Protein AF-A0A965VZL9-F1 (afdb_monomer)

Structure (mmCIF, N/CA/C/O backbone):
data_AF-A0A965VZL9-F1
#
_entry.id   AF-A0A965VZL9-F1
#
loop_
_atom_site.group_PDB
_atom_site.id
_atom_site.type_symbol
_atom_site.label_atom_id
_atom_site.label_alt_id
_atom_site.label_comp_id
_atom_site.label_asym_id
_atom_site.label_entity_id
_atom_site.label_seq_id
_atom_site.pdbx_PDB_ins_code
_atom_site.Cartn_x
_atom_site.Cartn_y
_atom_site.Cartn_z
_atom_site.occupancy
_atom_site.B_iso_or_equiv
_atom_site.auth_seq_id
_atom_site.auth_comp_id
_atom_site.auth_asym_id
_atom_site.auth_atom_id
_atom_site.pdbx_PDB_model_num
ATOM 1 N N . MET A 1 1 ? -8.114 -5.197 -6.182 1.00 86.19 1 MET A N 1
ATOM 2 C CA . MET A 1 1 ? -7.795 -3.864 -5.617 1.00 86.19 1 MET A CA 1
ATOM 3 C C . MET A 1 1 ? -7.114 -3.021 -6.684 1.00 86.19 1 MET A C 1
ATOM 5 O O . MET A 1 1 ? -6.440 -3.609 -7.516 1.00 86.19 1 MET A O 1
ATOM 9 N N . SER A 1 2 ? -7.255 -1.692 -6.689 1.00 88.75 2 SER A N 1
ATOM 10 C CA . SER A 1 2 ? -6.517 -0.832 -7.626 1.00 88.75 2 SER A CA 1
ATOM 11 C C . SER A 1 2 ? -5.958 0.426 -6.975 1.00 88.75 2 SER A C 1
ATOM 13 O O . SER A 1 2 ? -6.634 1.020 -6.141 1.00 88.75 2 SER A O 1
ATOM 15 N N . PHE A 1 3 ? -4.794 0.876 -7.441 1.00 89.44 3 PHE A N 1
ATOM 16 C CA . PHE A 1 3 ? -4.226 2.185 -7.114 1.00 89.44 3 PHE A CA 1
ATOM 17 C C . PHE A 1 3 ? -4.147 3.050 -8.370 1.00 89.44 3 PHE A C 1
ATOM 19 O O . PHE A 1 3 ? -3.638 2.604 -9.399 1.00 89.44 3 PHE A O 1
ATOM 26 N N . SER A 1 4 ? -4.615 4.293 -8.289 1.00 93.25 4 SER A N 1
ATOM 27 C CA . SER A 1 4 ? -4.476 5.262 -9.380 1.00 93.25 4 SER A CA 1
ATOM 28 C C . SER A 1 4 ? -3.263 6.152 -9.129 1.00 93.25 4 SER A C 1
ATOM 30 O O . SER A 1 4 ? -3.210 6.864 -8.128 1.00 93.25 4 SER A O 1
ATOM 32 N N . LEU A 1 5 ? -2.278 6.099 -10.027 1.00 93.62 5 LEU A N 1
ATOM 33 C CA . LEU A 1 5 ? -1.038 6.872 -9.927 1.00 93.62 5 LEU A CA 1
ATOM 34 C C . LEU A 1 5 ? -1.086 8.109 -10.827 1.00 93.62 5 LEU A C 1
ATOM 36 O O . LEU A 1 5 ? -1.478 8.009 -11.989 1.00 93.62 5 LEU A O 1
ATOM 40 N N . THR A 1 6 ? -0.646 9.258 -10.312 1.00 94.25 6 THR A N 1
ATOM 41 C CA . THR A 1 6 ? -0.500 10.516 -11.071 1.00 94.25 6 THR A CA 1
ATOM 42 C C . THR A 1 6 ? 0.935 10.763 -11.534 1.00 94.25 6 THR A C 1
ATOM 44 O O . THR A 1 6 ? 1.153 11.470 -12.512 1.00 94.25 6 THR A O 1
ATOM 47 N N . SER A 1 7 ? 1.912 10.158 -10.857 1.00 91.25 7 SER A N 1
ATOM 48 C CA . SER A 1 7 ? 3.330 10.174 -11.220 1.00 91.25 7 SER A CA 1
ATOM 49 C C . SER A 1 7 ? 3.989 8.887 -10.739 1.00 91.25 7 SER A C 1
ATOM 51 O O . SER A 1 7 ? 3.617 8.355 -9.691 1.00 91.25 7 SER A O 1
ATOM 53 N N . THR A 1 8 ? 4.955 8.367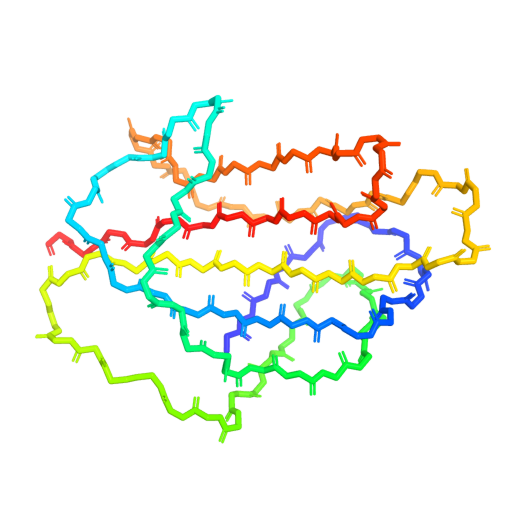 -11.492 1.00 87.81 8 THR A N 1
ATOM 54 C CA . THR A 1 8 ? 5.739 7.206 -11.075 1.00 87.81 8 THR A CA 1
ATOM 55 C C . THR A 1 8 ? 7.051 7.101 -11.837 1.00 87.81 8 THR A C 1
ATOM 57 O O . THR A 1 8 ? 7.123 7.442 -13.017 1.00 87.81 8 THR A O 1
ATOM 60 N N . SER A 1 9 ? 8.067 6.550 -11.178 1.00 83.25 9 SER A N 1
ATOM 61 C CA . SER A 1 9 ? 9.172 5.890 -11.872 1.00 83.25 9 SER A CA 1
ATOM 62 C C . SER A 1 9 ? 8.683 4.704 -12.711 1.00 83.25 9 SER A C 1
ATOM 64 O O . SER A 1 9 ? 7.624 4.144 -12.435 1.00 83.25 9 SER A O 1
ATOM 66 N N . THR A 1 10 ? 9.462 4.313 -13.719 1.00 82.25 10 THR A N 1
ATOM 67 C CA . THR A 1 10 ? 9.209 3.137 -14.572 1.00 82.25 10 THR A CA 1
ATOM 68 C C . THR A 1 10 ? 10.026 1.911 -14.151 1.00 82.25 10 THR A C 1
ATOM 70 O O . THR A 1 10 ? 9.965 0.874 -14.809 1.00 82.25 10 THR A O 1
ATOM 73 N N . THR A 1 11 ? 10.769 2.000 -13.044 1.00 84.75 11 THR A N 1
ATOM 74 C CA . THR A 1 11 ? 11.553 0.889 -12.499 1.00 84.75 11 THR A CA 1
ATOM 75 C C . THR A 1 11 ? 10.636 -0.223 -11.976 1.00 84.75 11 THR A C 1
ATOM 77 O O . THR A 1 11 ? 9.71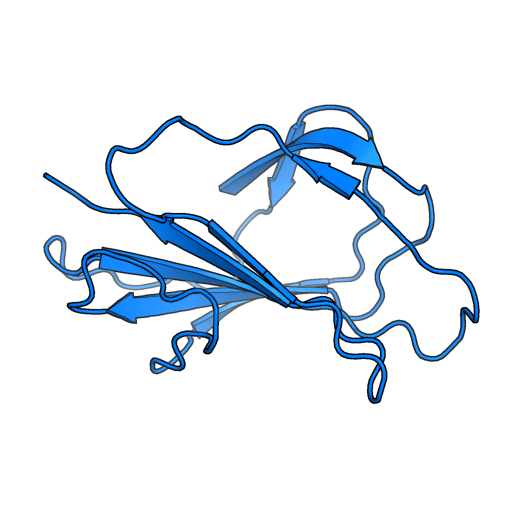2 0.020 -11.193 1.00 84.75 11 THR A O 1
ATOM 80 N N . THR A 1 12 ? 10.901 -1.466 -12.384 1.00 87.19 12 THR A N 1
ATOM 81 C CA . THR A 1 12 ? 10.209 -2.648 -11.856 1.00 87.19 12 THR A CA 1
ATOM 82 C C . THR A 1 12 ? 10.484 -2.809 -10.362 1.00 87.19 12 THR A C 1
ATOM 84 O O . THR A 1 12 ? 11.624 -2.744 -9.911 1.00 87.19 12 THR A O 1
ATOM 87 N N . ARG A 1 13 ? 9.428 -3.050 -9.590 1.00 86.38 13 ARG A N 1
ATOM 88 C CA . ARG A 1 13 ? 9.463 -3.389 -8.167 1.00 86.38 13 ARG A CA 1
ATOM 89 C C . ARG A 1 13 ? 9.518 -4.905 -8.038 1.00 86.38 13 ARG A C 1
ATOM 91 O O . ARG A 1 13 ? 8.521 -5.588 -8.297 1.00 86.38 13 ARG A O 1
ATOM 98 N N . THR A 1 14 ? 10.695 -5.429 -7.713 1.00 87.06 14 THR A N 1
ATOM 99 C CA . THR A 1 14 ? 10.905 -6.874 -7.570 1.00 87.06 14 THR A CA 1
ATOM 100 C C . THR A 1 14 ? 10.336 -7.354 -6.238 1.00 87.06 14 THR A C 1
ATOM 102 O O . THR A 1 14 ? 10.399 -6.650 -5.233 1.00 87.06 14 THR A O 1
ATOM 105 N N . GLY A 1 15 ? 9.707 -8.532 -6.235 1.00 88.25 15 GLY A N 1
ATOM 106 C CA . GLY A 1 15 ? 9.118 -9.087 -5.014 1.00 88.25 15 GLY A CA 1
ATOM 107 C C . GLY A 1 15 ? 7.991 -8.229 -4.430 1.00 88.25 15 GLY A C 1
ATOM 108 O O . GLY A 1 15 ? 7.786 -8.246 -3.220 1.00 88.25 15 GLY A O 1
ATOM 109 N N . TYR A 1 16 ? 7.269 -7.471 -5.265 1.00 90.19 16 TYR A N 1
ATOM 110 C CA . TYR A 1 16 ? 6.177 -6.626 -4.791 1.00 90.19 16 TYR A CA 1
ATOM 111 C C . TYR A 1 16 ? 5.063 -7.479 -4.168 1.00 90.19 16 TYR A C 1
ATOM 113 O O . TYR A 1 16 ? 4.568 -8.444 -4.760 1.00 90.19 16 TYR A O 1
ATOM 121 N N . THR A 1 17 ? 4.660 -7.118 -2.955 1.00 93.56 17 THR A N 1
ATOM 122 C CA . THR A 1 17 ? 3.606 -7.785 -2.197 1.00 93.56 17 THR A CA 1
ATOM 123 C C . THR A 1 17 ? 2.528 -6.797 -1.784 1.00 93.56 17 THR A C 1
ATOM 125 O O . THR A 1 17 ? 2.798 -5.622 -1.541 1.00 93.56 17 THR A O 1
ATOM 128 N N . ILE A 1 18 ? 1.293 -7.295 -1.703 1.00 94.44 18 ILE A N 1
ATOM 129 C CA . ILE A 1 18 ? 0.189 -6.615 -1.022 1.00 94.44 18 ILE A CA 1
ATOM 130 C C . ILE A 1 18 ? -0.280 -7.535 0.093 1.00 94.44 18 ILE A C 1
ATOM 132 O O . ILE A 1 18 ? -0.533 -8.726 -0.138 1.00 94.44 18 ILE A O 1
ATOM 136 N N . ARG A 1 19 ? -0.392 -6.988 1.299 1.00 94.62 19 ARG A N 1
ATOM 137 C CA . ARG A 1 19 ? -0.774 -7.724 2.499 1.00 94.62 19 ARG A CA 1
ATOM 138 C C . ARG A 1 19 ? -1.884 -6.988 3.231 1.00 94.62 19 ARG A C 1
ATOM 140 O O . ARG A 1 19 ? -1.864 -5.767 3.321 1.00 94.62 19 ARG A O 1
ATOM 147 N N . LEU A 1 20 ? -2.866 -7.736 3.723 1.00 95.25 20 LEU A N 1
ATOM 148 C CA . LEU A 1 20 ? -4.030 -7.198 4.428 1.00 95.25 20 LEU A CA 1
ATOM 149 C C . LEU A 1 20 ? -4.043 -7.706 5.865 1.00 95.25 20 LEU A C 1
ATOM 151 O O . LEU A 1 20 ? -3.761 -8.879 6.110 1.00 95.25 20 LEU A O 1
ATOM 155 N N . GLY A 1 21 ? -4.390 -6.835 6.805 1.00 94.81 21 GLY A N 1
ATOM 156 C CA . GLY A 1 21 ? -4.574 -7.177 8.212 1.00 94.81 21 GLY A CA 1
ATOM 157 C C . GLY A 1 21 ? -5.790 -6.472 8.798 1.00 94.81 21 GLY A C 1
ATOM 158 O O . GLY A 1 21 ? -6.134 -5.368 8.383 1.00 94.81 21 GLY A O 1
ATOM 159 N N . ALA A 1 22 ? -6.446 -7.107 9.765 1.00 94.50 22 ALA A N 1
ATOM 160 C CA . ALA A 1 22 ? -7.525 -6.485 10.527 1.00 94.50 22 ALA A CA 1
ATOM 161 C C . ALA A 1 22 ? -6.950 -5.662 11.691 1.00 94.50 22 ALA A C 1
ATOM 163 O O . ALA A 1 22 ? -5.963 -6.059 12.314 1.00 94.50 22 ALA A O 1
ATOM 164 N N . THR A 1 23 ? -7.564 -4.521 12.000 1.00 93.19 23 THR A N 1
ATOM 165 C CA . THR A 1 23 ? -7.187 -3.675 13.137 1.00 93.19 23 THR A CA 1
ATOM 166 C C . THR A 1 23 ? -8.403 -3.011 13.773 1.00 93.19 23 THR A C 1
ATOM 168 O O . THR A 1 23 ? -9.388 -2.709 13.102 1.00 93.19 23 THR A O 1
ATOM 171 N N . SER A 1 24 ? -8.309 -2.722 15.071 1.00 92.38 24 SER A N 1
ATOM 172 C CA . SER A 1 24 ? -9.248 -1.841 15.772 1.00 92.38 24 SER A CA 1
ATOM 173 C C . SER A 1 24 ? -8.837 -0.366 15.705 1.00 92.38 24 SER A C 1
ATOM 175 O O . SER A 1 24 ? -9.567 0.492 16.195 1.00 92.38 24 SER A O 1
ATOM 177 N N . SER A 1 25 ? -7.659 -0.049 15.150 1.00 91.25 25 SER A N 1
ATOM 178 C CA . SER A 1 25 ? -7.198 1.338 15.046 1.00 91.25 25 SER A CA 1
ATOM 179 C C . SER A 1 25 ? -8.060 2.128 14.070 1.00 91.25 25 SER A C 1
ATOM 181 O O . SER A 1 25 ? -8.360 1.648 12.980 1.00 91.25 25 SER A O 1
ATOM 183 N N . THR A 1 26 ? -8.415 3.355 14.441 1.00 90.06 26 THR A N 1
ATOM 184 C CA . THR A 1 26 ? -9.212 4.287 13.625 1.00 90.06 26 THR A CA 1
ATOM 185 C C . THR A 1 26 ? -8.366 5.401 13.002 1.00 90.06 26 THR A C 1
ATOM 187 O O . THR A 1 26 ? -8.901 6.335 12.416 1.00 90.06 26 THR A O 1
ATOM 190 N N . ALA A 1 27 ? -7.046 5.358 13.177 1.00 88.56 27 ALA A N 1
ATOM 191 C CA . ALA A 1 27 ? -6.102 6.253 12.522 1.00 88.56 27 ALA A CA 1
ATOM 192 C C . ALA A 1 27 ? -4.709 5.616 12.489 1.00 88.56 27 ALA A C 1
ATOM 194 O O . ALA A 1 27 ? -4.344 4.832 13.369 1.00 88.56 27 ALA A O 1
ATOM 195 N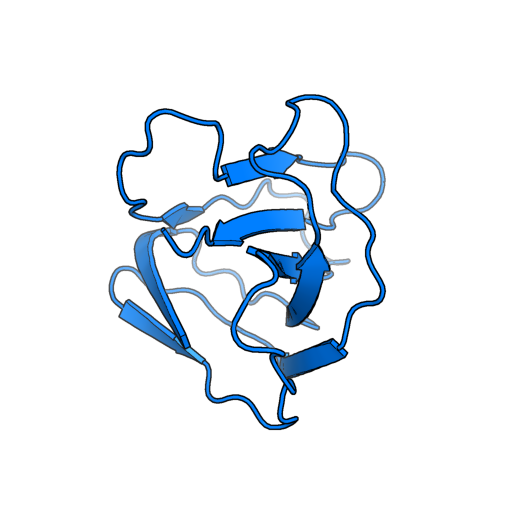 N . LEU A 1 28 ? -3.912 5.981 11.491 1.00 87.25 28 LEU A N 1
ATOM 196 C CA . LEU A 1 28 ? -2.477 5.727 11.484 1.00 87.25 28 LEU A CA 1
ATOM 197 C C . LEU A 1 28 ? -1.754 6.815 12.286 1.00 87.25 28 LEU A C 1
ATOM 199 O O . LEU A 1 28 ? -2.164 7.977 12.308 1.00 87.25 28 LEU A O 1
ATOM 203 N N . THR A 1 29 ? -0.663 6.447 12.951 1.00 85.31 29 THR A N 1
ATOM 204 C CA . THR A 1 29 ? 0.259 7.419 13.551 1.00 85.31 29 THR A CA 1
ATOM 205 C C . THR A 1 29 ? 1.330 7.791 12.530 1.00 85.31 29 THR A C 1
ATOM 207 O O . THR A 1 29 ? 1.523 7.091 11.545 1.00 85.31 29 THR A O 1
ATOM 210 N N . THR A 1 30 ? 2.043 8.899 12.729 1.00 74.12 30 THR A N 1
ATOM 211 C CA . THR A 1 30 ? 3.101 9.335 11.796 1.00 74.12 30 THR A CA 1
ATOM 212 C C . THR A 1 30 ? 4.461 8.689 12.067 1.00 74.12 30 THR A C 1
ATOM 214 O O . THR A 1 30 ? 5.407 8.944 11.329 1.00 74.12 30 THR A O 1
ATOM 217 N N . SER A 1 31 ? 4.592 7.903 13.139 1.00 72.81 31 SER A N 1
ATOM 218 C CA . SER A 1 31 ? 5.880 7.405 13.641 1.00 72.81 31 SER A CA 1
ATOM 219 C C . SER A 1 31 ? 6.002 5.883 13.677 1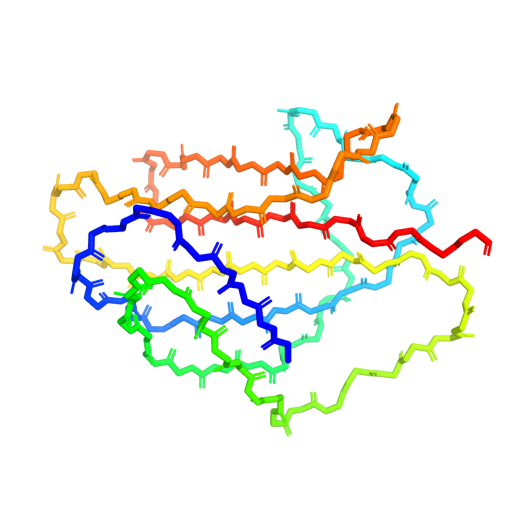.00 72.81 31 SER A C 1
ATOM 221 O O . SER A 1 31 ? 7.081 5.380 13.976 1.00 72.81 31 SER A O 1
ATOM 223 N N . SER A 1 32 ? 4.925 5.140 13.414 1.00 77.12 32 SER A N 1
ATOM 224 C CA . SER A 1 32 ? 4.947 3.676 13.453 1.00 77.12 32 SER A CA 1
ATOM 225 C C . SER A 1 32 ? 3.913 3.076 12.511 1.00 77.12 32 SER A C 1
ATOM 227 O O . SER A 1 32 ? 2.740 3.451 12.563 1.00 77.12 32 SER A O 1
ATOM 229 N N . PHE A 1 33 ? 4.327 2.091 11.717 1.00 83.94 33 PHE A N 1
ATOM 230 C CA . PHE A 1 33 ? 3.392 1.254 10.976 1.00 83.94 33 PHE A CA 1
ATOM 231 C C . PH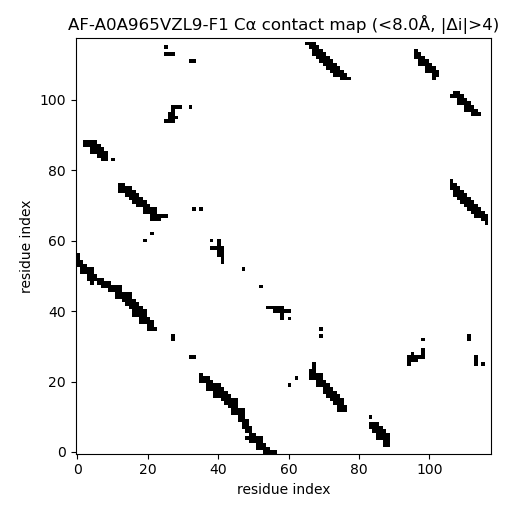E A 1 33 ? 2.580 0.370 11.926 1.00 83.94 33 PHE A C 1
ATOM 233 O O . PHE A 1 33 ? 3.067 -0.074 12.970 1.00 83.94 33 PHE A O 1
ATOM 240 N N . LEU A 1 34 ? 1.330 0.102 11.551 1.00 86.88 34 LEU A N 1
ATOM 241 C CA . LEU A 1 34 ? 0.556 -0.951 12.192 1.00 86.88 34 LEU A CA 1
ATOM 242 C C . LEU A 1 34 ? 1.111 -2.302 11.738 1.00 86.88 34 LEU A C 1
ATOM 244 O O . LEU A 1 34 ? 1.273 -2.524 10.544 1.00 86.88 34 LE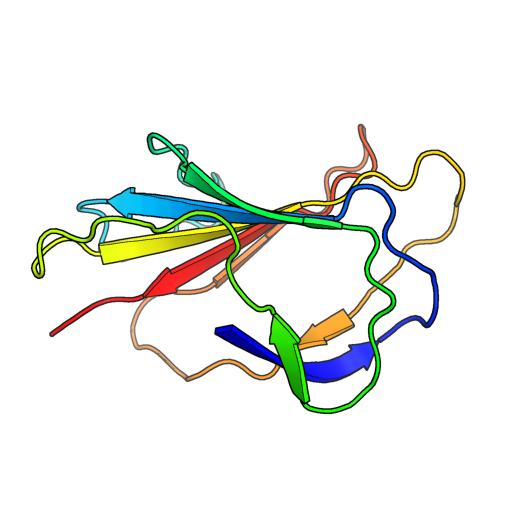U A O 1
ATOM 248 N N . ALA A 1 35 ? 1.339 -3.208 12.686 1.00 88.44 35 ALA A N 1
ATOM 249 C CA . ALA A 1 35 ? 1.823 -4.560 12.416 1.00 88.44 35 ALA A CA 1
ATOM 250 C C . ALA A 1 35 ? 0.826 -5.630 12.911 1.00 88.44 35 ALA A C 1
ATOM 252 O O . ALA A 1 35 ? 1.156 -6.408 13.811 1.00 88.44 35 ALA A O 1
ATOM 253 N N . PRO A 1 36 ? -0.423 -5.657 12.399 1.00 9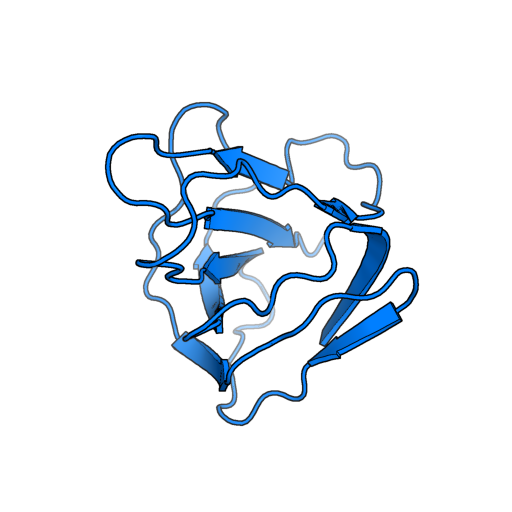1.38 36 PRO A N 1
ATOM 254 C CA . PRO A 1 36 ? -1.346 -6.750 12.680 1.00 91.38 36 PRO A CA 1
ATOM 255 C C . PRO A 1 36 ? -0.844 -8.068 12.071 1.00 91.38 36 PRO A C 1
ATOM 257 O O . PRO A 1 36 ? 0.142 -8.121 11.333 1.00 91.38 36 PRO A O 1
ATOM 260 N N . THR A 1 37 ? -1.564 -9.160 12.328 1.00 93.75 37 THR A N 1
ATOM 261 C CA . THR A 1 37 ? -1.358 -10.392 11.564 1.00 93.75 37 THR A CA 1
ATOM 262 C C . THR A 1 37 ? -1.765 -10.161 10.110 1.00 93.75 37 THR A C 1
ATOM 264 O O . THR A 1 37 ? -2.944 -9.993 9.797 1.00 93.75 37 THR A O 1
ATOM 267 N N . PHE A 1 38 ? -0.772 -10.154 9.227 1.00 94.69 38 PHE A N 1
ATOM 268 C CA . PHE A 1 38 ? -0.956 -9.906 7.805 1.00 94.69 38 PHE A CA 1
ATOM 269 C C . PHE A 1 38 ? -1.162 -11.193 7.003 1.00 94.69 38 PHE A C 1
ATOM 271 O O . PHE A 1 38 ? -0.407 -12.156 7.135 1.00 94.69 38 PHE A O 1
ATOM 278 N N . THR A 1 39 ? -2.121 -11.153 6.080 1.00 96.38 39 THR A N 1
ATOM 279 C CA . THR A 1 39 ? -2.305 -12.138 5.009 1.00 96.38 39 THR A CA 1
ATOM 280 C C . THR A 1 39 ? -1.762 -11.563 3.709 1.00 96.38 39 THR A C 1
ATOM 282 O O . THR A 1 39 ? -2.226 -10.518 3.258 1.00 96.38 39 THR A O 1
ATOM 285 N N . THR A 1 40 ? -0.803 -12.239 3.078 1.00 95.94 40 THR A N 1
ATOM 286 C CA . THR A 1 40 ? -0.322 -11.848 1.746 1.00 95.94 40 THR A CA 1
ATOM 287 C C . THR A 1 40 ? -1.353 -12.234 0.692 1.00 95.94 40 THR A C 1
ATOM 289 O O . THR A 1 40 ? -1.577 -13.419 0.438 1.00 95.94 40 THR A O 1
ATOM 292 N N . VAL A 1 41 ? -1.981 -11.230 0.079 1.00 96.81 41 VAL A N 1
ATOM 293 C CA . VAL A 1 41 ? -3.049 -11.411 -0.920 1.00 96.81 41 VAL A CA 1
ATOM 294 C C . VAL A 1 41 ? -2.545 -11.304 -2.355 1.00 96.81 41 VAL A C 1
ATOM 296 O O . VAL A 1 41 ? -3.207 -11.783 -3.274 1.00 96.81 41 VAL A O 1
ATOM 299 N N . PHE A 1 42 ? -1.377 -10.691 -2.551 1.00 96.44 42 PHE A N 1
ATOM 300 C CA . PHE A 1 42 ? -0.710 -10.549 -3.840 1.00 96.44 42 PHE A CA 1
ATOM 301 C C . PHE A 1 42 ? 0.803 -10.679 -3.664 1.00 96.44 42 PHE A C 1
ATOM 303 O O . PHE A 1 42 ? 1.364 -10.115 -2.723 1.00 96.44 42 PHE A O 1
ATOM 310 N N . SER A 1 43 ? 1.459 -11.381 -4.588 1.00 95.25 43 SER A N 1
ATOM 311 C CA . SER A 1 43 ? 2.917 -11.444 -4.690 1.00 95.25 43 SER A CA 1
ATOM 312 C C . SER A 1 43 ? 3.321 -11.650 -6.148 1.00 95.25 43 SER A C 1
ATOM 314 O O . SER A 1 43 ? 2.979 -12.664 -6.754 1.00 95.25 43 SER A O 1
ATOM 316 N N . SER A 1 44 ? 3.995 -10.661 -6.730 1.00 93.75 44 SER A N 1
ATOM 317 C CA . SER A 1 44 ? 4.561 -10.704 -8.083 1.00 93.75 44 SER A CA 1
ATOM 318 C C . SER A 1 44 ? 5.465 -9.491 -8.280 1.00 93.75 44 SER A C 1
ATOM 320 O O . SER A 1 44 ? 5.329 -8.491 -7.586 1.00 93.75 44 SER A O 1
ATOM 322 N N . ASN A 1 45 ? 6.338 -9.519 -9.283 1.00 92.38 45 ASN A N 1
ATOM 323 C CA . ASN A 1 45 ? 6.983 -8.293 -9.746 1.00 92.38 45 ASN A CA 1
ATOM 324 C C . ASN A 1 45 ? 5.929 -7.325 -10.309 1.00 92.38 45 ASN A C 1
ATOM 326 O O . ASN A 1 45 ? 4.961 -7.757 -10.943 1.00 92.38 45 ASN A O 1
ATOM 330 N N . TYR A 1 46 ? 6.129 -6.024 -10.093 1.00 90.8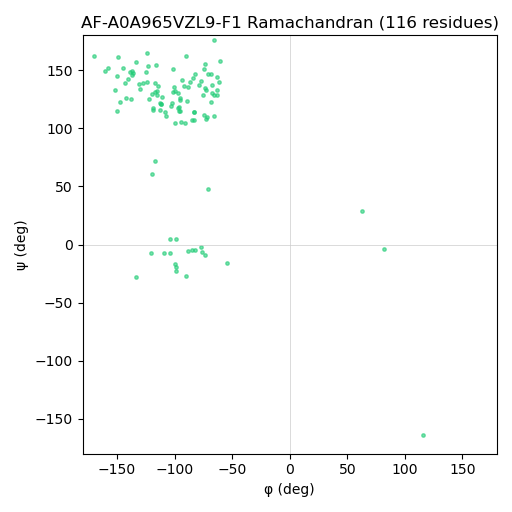1 46 TYR A N 1
ATOM 331 C CA . TYR A 1 46 ? 5.194 -4.977 -10.508 1.00 90.81 46 TYR A CA 1
ATOM 332 C C . TYR A 1 46 ? 5.941 -3.778 -11.091 1.00 90.81 46 TYR A C 1
ATOM 334 O O . TYR A 1 46 ? 6.803 -3.198 -10.438 1.00 90.81 46 TYR A O 1
ATOM 342 N N . THR A 1 47 ? 5.591 -3.378 -12.312 1.00 91.81 47 THR A N 1
ATOM 343 C CA . THR A 1 47 ? 6.107 -2.149 -12.928 1.00 91.81 47 THR A CA 1
ATOM 344 C C . THR A 1 47 ? 4.986 -1.113 -12.953 1.00 91.81 47 THR A C 1
ATOM 346 O O . THR A 1 47 ? 4.009 -1.319 -13.676 1.00 91.81 47 THR A O 1
ATOM 349 N N . PRO A 1 48 ? 5.077 -0.037 -12.155 1.00 91.12 48 PRO A N 1
ATOM 350 C CA . PRO A 1 48 ? 4.019 0.961 -12.069 1.00 91.12 48 PRO A CA 1
ATOM 351 C C . PRO A 1 48 ? 3.917 1.805 -13.344 1.00 91.12 48 PRO A C 1
ATOM 353 O O . PRO A 1 48 ? 4.921 2.137 -13.972 1.00 91.12 48 PRO A O 1
ATOM 356 N N . PHE A 1 49 ? 2.696 2.214 -13.689 1.00 93.88 49 PHE A N 1
ATOM 357 C CA . PHE A 1 49 ? 2.429 3.194 -14.746 1.00 93.88 49 PHE A CA 1
ATOM 358 C C . PHE A 1 49 ? 1.417 4.250 -14.280 1.00 93.88 49 PHE A C 1
ATOM 360 O O . PHE A 1 49 ? 0.643 4.014 -13.351 1.00 93.88 49 PHE A O 1
ATOM 367 N N . VAL A 1 50 ? 1.427 5.434 -14.904 1.00 95.69 50 VAL A N 1
ATOM 368 C CA . VAL A 1 50 ? 0.445 6.498 -14.619 1.00 95.69 50 VAL A CA 1
ATOM 369 C C . VAL A 1 50 ? -0.945 6.038 -15.054 1.00 95.69 50 VAL A C 1
ATOM 371 O O . VAL A 1 50 ? -1.134 5.618 -16.193 1.00 95.69 50 VAL A O 1
ATOM 374 N N . GLY A 1 51 ? -1.920 6.138 -14.155 1.00 95.12 51 GLY A N 1
ATOM 375 C CA . GLY A 1 51 ? -3.260 5.582 -14.328 1.00 95.12 51 GLY A CA 1
ATOM 376 C C . GLY A 1 51 ? -3.575 4.484 -13.314 1.00 95.12 51 GLY A C 1
ATOM 377 O O . GLY A 1 51 ? -2.935 4.367 -12.267 1.00 95.12 51 GLY A O 1
ATOM 378 N N . THR A 1 52 ? -4.617 3.705 -13.601 1.00 95.12 52 THR A N 1
ATOM 379 C CA . THR A 1 52 ? -5.136 2.681 -12.689 1.00 95.12 52 THR A CA 1
ATOM 380 C C . THR A 1 52 ? -4.343 1.383 -12.804 1.00 95.12 52 THR A C 1
ATOM 382 O O . THR A 1 52 ? -4.418 0.681 -13.808 1.00 95.12 52 THR A O 1
ATOM 385 N N . ASN A 1 53 ? -3.636 1.033 -11.734 1.00 93.81 53 ASN A N 1
ATOM 386 C CA . ASN A 1 53 ? -2.907 -0.220 -11.588 1.00 93.81 53 ASN A CA 1
ATOM 387 C C . ASN A 1 53 ? -3.791 -1.203 -10.814 1.00 93.81 53 ASN A C 1
ATOM 389 O O . ASN A 1 53 ? -4.129 -0.947 -9.657 1.00 93.81 53 ASN A O 1
ATOM 393 N N . LEU A 1 54 ? -4.207 -2.295 -11.461 1.00 95.62 54 LEU A N 1
ATOM 394 C CA . LEU A 1 54 ? -5.114 -3.300 -10.902 1.00 95.62 54 LEU A CA 1
ATOM 395 C C . LEU A 1 54 ? -4.337 -4.520 -10.392 1.00 95.62 54 LEU A C 1
ATOM 397 O O . LEU A 1 54 ? -3.532 -5.102 -11.112 1.00 95.62 54 LEU A O 1
ATOM 401 N N . PHE A 1 55 ? -4.654 -4.944 -9.173 1.00 95.00 55 PHE A N 1
ATOM 402 C CA . PHE A 1 55 ? -4.086 -6.108 -8.503 1.00 95.00 55 PHE A CA 1
ATOM 403 C C . PHE A 1 55 ? -5.187 -7.122 -8.193 1.00 95.00 55 PHE A C 1
ATOM 405 O O . PHE A 1 55 ? -6.123 -6.839 -7.429 1.00 95.00 55 PHE A O 1
ATOM 412 N N . THR A 1 56 ? -5.063 -8.309 -8.783 1.00 94.94 56 THR A N 1
ATOM 413 C CA . THR A 1 56 ? -5.949 -9.449 -8.529 1.00 94.94 56 THR A CA 1
ATOM 414 C C . THR A 1 56 ? -5.403 -10.258 -7.365 1.00 94.94 56 THR A C 1
ATOM 416 O O . THR A 1 56 ? -4.263 -10.711 -7.409 1.00 94.94 56 THR A O 1
ATOM 419 N N . PHE A 1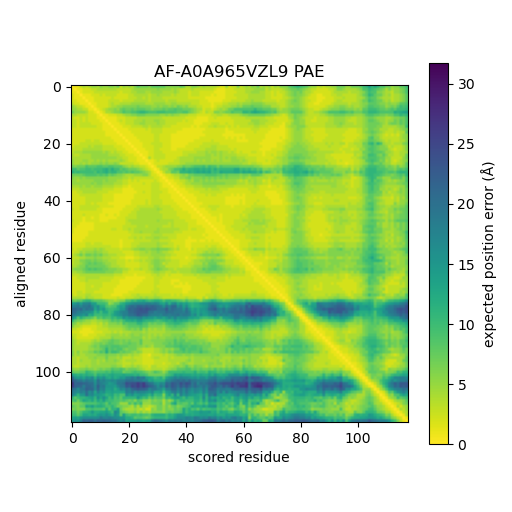 57 ? -6.210 -10.444 -6.323 1.00 94.56 57 PHE A N 1
ATOM 420 C CA . PHE A 1 57 ? -5.795 -11.218 -5.158 1.00 94.56 57 PHE A CA 1
ATOM 421 C C . PHE A 1 57 ? -5.823 -12.712 -5.473 1.00 94.56 57 PHE A C 1
ATOM 423 O O . PHE A 1 57 ? -6.828 -13.229 -5.957 1.00 94.56 57 PHE A O 1
ATOM 430 N N . SER A 1 58 ? -4.716 -13.395 -5.190 1.00 95.12 58 SER A N 1
ATOM 431 C CA . SER A 1 58 ? -4.594 -14.850 -5.319 1.00 95.12 58 SER A CA 1
ATOM 432 C C . SER A 1 58 ? -4.975 -15.572 -4.028 1.00 95.12 58 SER A C 1
ATOM 434 O O . SER A 1 58 ? -5.425 -16.714 -4.072 1.00 95.12 58 SER A O 1
ATOM 436 N N . THR A 1 59 ? -4.812 -14.900 -2.886 1.00 94.62 59 THR A N 1
ATOM 437 C CA . THR A 1 59 ? -5.158 -15.426 -1.561 1.00 94.62 59 THR A CA 1
ATOM 438 C C . THR A 1 59 ? -6.331 -14.624 -1.001 1.00 94.62 59 THR A C 1
ATOM 440 O O . THR A 1 59 ? -6.207 -13.402 -0.869 1.00 94.62 59 THR A O 1
ATOM 443 N N . PRO A 1 60 ? -7.465 -15.260 -0.661 1.00 92.06 60 PRO A N 1
ATOM 444 C CA . PRO A 1 60 ? -8.573 -14.570 -0.014 1.00 92.06 60 PRO A CA 1
ATOM 445 C C . PRO A 1 60 ? -8.164 -13.995 1.346 1.00 92.06 60 PRO A C 1
ATOM 447 O O . PRO A 1 60 ? -7.486 -14.657 2.130 1.00 92.06 60 PRO A O 1
ATOM 450 N N . PHE A 1 61 ? -8.633 -12.787 1.648 1.00 93.56 61 PHE A N 1
ATOM 451 C CA . PHE A 1 61 ? -8.605 -12.217 2.992 1.00 93.56 61 PHE A CA 1
ATOM 452 C C . PHE A 1 61 ? -10.012 -12.316 3.585 1.00 93.56 61 PHE A C 1
ATOM 454 O O . PHE A 1 61 ? -10.961 -11.779 3.012 1.00 93.56 61 PHE A O 1
ATOM 461 N N . VAL A 1 62 ? -10.158 -13.035 4.701 1.00 91.25 62 VAL A N 1
ATOM 462 C CA . VAL A 1 62 ? -11.447 -13.179 5.390 1.00 91.25 62 VAL A CA 1
ATOM 463 C C . VAL A 1 62 ? -11.628 -11.984 6.314 1.00 91.25 62 VAL A C 1
ATOM 465 O O . VAL A 1 62 ? -10.963 -11.879 7.341 1.00 91.25 62 VAL A O 1
ATOM 468 N N . TRP A 1 63 ? -12.521 -11.080 5.926 1.00 90.69 63 TRP A N 1
ATOM 469 C CA . TRP A 1 63 ? -12.896 -9.929 6.734 1.00 90.69 63 TRP A CA 1
ATOM 470 C C . TRP A 1 63 ? -14.132 -10.244 7.582 1.00 90.69 63 TRP A C 1
ATOM 472 O O . TRP A 1 63 ? -15.053 -10.919 7.124 1.00 90.69 63 TRP A O 1
ATOM 482 N N . ASP A 1 64 ? -14.144 -9.750 8.816 1.00 88.69 64 ASP A N 1
ATOM 483 C CA . ASP A 1 64 ? -15.213 -9.957 9.798 1.00 88.69 64 ASP A CA 1
ATOM 484 C C . ASP A 1 64 ? -16.404 -8.996 9.626 1.00 88.69 64 ASP A C 1
ATOM 486 O O . ASP A 1 64 ? -17.401 -9.121 10.333 1.00 88.69 64 ASP A O 1
ATOM 490 N N . GLY A 1 65 ? -16.313 -8.037 8.701 1.00 88.75 65 GLY A N 1
ATOM 491 C CA . GLY A 1 65 ? -17.364 -7.054 8.441 1.00 88.75 65 GLY A CA 1
ATOM 492 C C . GLY A 1 65 ? -17.378 -5.855 9.393 1.00 88.75 65 GLY A C 1
ATOM 493 O O . GLY A 1 65 ? -18.191 -4.957 9.194 1.00 88.75 65 GLY A O 1
ATOM 494 N N . SER A 1 66 ? -16.510 -5.819 10.412 1.00 89.69 66 SER A N 1
ATOM 495 C CA . SER A 1 66 ? -16.528 -4.781 11.456 1.00 89.69 66 SER A CA 1
ATOM 496 C C . SER A 1 66 ? -15.158 -4.182 11.765 1.00 89.69 66 SER A C 1
ATOM 498 O O . SER A 1 66 ? -15.094 -3.039 12.212 1.00 89.69 66 SER A O 1
ATOM 500 N N . SER A 1 67 ? -14.070 -4.926 11.578 1.00 91.38 67 SER A N 1
ATOM 501 C CA . SER A 1 67 ? -12.715 -4.427 11.806 1.00 91.38 67 SER A CA 1
ATOM 502 C C . SER A 1 67 ? -12.287 -3.475 10.691 1.00 91.38 67 SER A C 1
ATOM 504 O O . SER A 1 67 ? -12.678 -3.635 9.533 1.00 91.38 67 SER A O 1
ATOM 506 N N . ASN A 1 68 ? -11.409 -2.523 11.003 1.00 91.75 68 ASN A N 1
ATOM 507 C CA . ASN A 1 68 ? -10.742 -1.739 9.967 1.00 91.75 68 ASN A CA 1
ATOM 508 C C . ASN A 1 68 ? -9.687 -2.599 9.265 1.00 91.75 68 ASN A C 1
ATOM 510 O O . ASN A 1 68 ? -9.169 -3.562 9.841 1.00 91.75 68 ASN A O 1
ATOM 514 N N . ILE A 1 69 ? -9.356 -2.252 8.022 1.00 92.31 69 ILE A N 1
ATOM 515 C CA . ILE A 1 69 ? -8.390 -3.006 7.216 1.00 92.31 69 ILE A CA 1
ATOM 516 C C . ILE A 1 69 ? -7.132 -2.169 7.027 1.00 92.31 69 ILE A C 1
ATOM 518 O O . ILE A 1 69 ? -7.197 -1.033 6.565 1.00 92.31 69 ILE A O 1
ATOM 522 N N . VAL A 1 70 ? -5.992 -2.759 7.369 1.00 92.88 70 VAL A N 1
ATOM 523 C CA . VAL A 1 70 ? -4.652 -2.249 7.080 1.00 92.88 70 VAL A CA 1
ATOM 524 C C . VAL A 1 70 ? -4.162 -2.915 5.807 1.00 92.88 70 VAL A C 1
ATOM 526 O O . VAL A 1 70 ? -4.147 -4.144 5.728 1.00 92.88 70 VAL A O 1
ATOM 529 N N . ILE A 1 71 ? -3.747 -2.120 4.831 1.00 92.12 71 ILE A N 1
ATOM 530 C CA . ILE A 1 71 ? -3.174 -2.592 3.574 1.00 92.12 71 ILE A CA 1
ATOM 531 C C . ILE A 1 71 ? -1.710 -2.189 3.548 1.00 92.12 71 ILE A C 1
ATOM 533 O O . ILE A 1 71 ? -1.421 -1.003 3.518 1.00 92.12 71 ILE A O 1
ATOM 537 N N . GLU A 1 72 ? -0.805 -3.160 3.541 1.00 92.06 72 GLU A N 1
ATOM 538 C CA . GLU A 1 72 ? 0.633 -2.961 3.375 1.00 92.06 72 GLU A CA 1
ATOM 539 C C . GLU A 1 72 ? 1.024 -3.301 1.938 1.00 92.06 72 GLU A C 1
ATOM 541 O O . GLU A 1 72 ? 0.672 -4.367 1.423 1.00 92.06 72 GLU A O 1
ATOM 546 N N . THR A 1 73 ? 1.776 -2.413 1.293 1.00 90.12 73 THR A N 1
ATOM 547 C CA . THR A 1 73 ? 2.493 -2.749 0.063 1.00 90.12 73 THR A CA 1
ATOM 548 C C . THR A 1 73 ? 3.984 -2.614 0.285 1.00 90.12 73 THR A C 1
ATOM 550 O O . THR A 1 73 ? 4.427 -1.576 0.774 1.00 90.12 73 THR A O 1
ATOM 553 N N . CYS A 1 74 ? 4.730 -3.635 -0.116 1.00 88.00 74 CYS A N 1
ATOM 554 C CA . CYS A 1 74 ? 6.169 -3.744 0.084 1.00 88.00 74 CYS A CA 1
ATOM 555 C C . CYS A 1 74 ? 6.826 -4.264 -1.198 1.00 88.00 74 CYS A C 1
ATOM 557 O O . CYS A 1 74 ? 6.205 -5.017 -1.947 1.00 88.00 74 CYS A O 1
ATOM 559 N N . TRP A 1 75 ? 8.069 -3.870 -1.461 1.00 85.06 75 TRP A N 1
ATOM 560 C CA . TRP A 1 75 ? 8.934 -4.497 -2.459 1.00 85.06 75 TRP A CA 1
ATOM 561 C C . TRP A 1 75 ? 10.395 -4.389 -2.047 1.00 85.06 75 TRP A C 1
ATOM 563 O O . TRP A 1 75 ? 10.753 -3.511 -1.267 1.00 85.06 75 TRP A O 1
ATOM 573 N N . ASP A 1 76 ? 11.232 -5.231 -2.647 1.00 73.69 76 ASP A N 1
ATOM 574 C CA . ASP A 1 76 ? 12.674 -5.230 -2.435 1.00 73.69 76 ASP A CA 1
ATOM 575 C C . ASP A 1 76 ? 13.386 -4.950 -3.765 1.00 73.69 76 ASP A C 1
ATOM 577 O O . ASP A 1 76 ? 13.281 -5.716 -4.724 1.00 73.69 76 ASP A O 1
ATOM 581 N N . ASN A 1 77 ? 14.092 -3.821 -3.848 1.00 65.12 77 ASN A N 1
ATOM 582 C CA . ASN A 1 77 ? 14.883 -3.450 -5.020 1.00 65.12 77 ASN A CA 1
ATOM 583 C C . ASN A 1 77 ? 16.370 -3.368 -4.653 1.00 65.12 77 ASN A C 1
ATOM 585 O O . ASN A 1 77 ? 16.952 -2.292 -4.654 1.00 65.12 77 ASN A O 1
ATOM 589 N N . ILE A 1 78 ? 17.003 -4.524 -4.426 1.00 57.50 78 ILE A N 1
ATOM 590 C CA . ILE A 1 78 ? 18.427 -4.671 -4.051 1.00 57.50 78 ILE A CA 1
ATOM 591 C C . ILE A 1 78 ? 19.421 -3.977 -5.025 1.00 57.50 78 ILE A C 1
ATOM 593 O O . ILE A 1 78 ? 20.583 -3.774 -4.683 1.00 57.50 78 ILE A O 1
ATOM 597 N N . ALA A 1 79 ? 19.011 -3.603 -6.245 1.00 54.66 79 ALA A N 1
ATOM 598 C CA . ALA A 1 79 ? 19.936 -3.222 -7.321 1.00 54.66 79 ALA A CA 1
ATOM 599 C C . ALA A 1 79 ? 19.981 -1.728 -7.713 1.00 54.66 79 ALA A C 1
ATOM 601 O O . ALA A 1 79 ? 20.837 -1.370 -8.523 1.00 54.66 79 ALA A O 1
ATOM 602 N N . SER A 1 80 ? 19.108 -0.849 -7.197 1.00 57.00 80 SER A N 1
ATOM 603 C CA . SER A 1 80 ? 19.067 0.565 -7.627 1.00 57.00 80 SER A CA 1
ATOM 604 C C . SER A 1 80 ? 19.515 1.520 -6.524 1.00 57.00 80 SER A C 1
ATOM 606 O O . SER A 1 80 ? 18.893 1.616 -5.473 1.00 57.00 80 SER A O 1
ATOM 608 N N . THR A 1 81 ? 20.560 2.307 -6.778 1.00 58.78 81 THR A N 1
ATOM 609 C CA . THR A 1 81 ? 20.972 3.414 -5.896 1.00 58.78 81 THR A CA 1
ATOM 610 C C . THR A 1 81 ? 20.085 4.657 -6.038 1.00 58.78 81 THR A C 1
ATOM 612 O O . THR A 1 81 ? 20.308 5.645 -5.338 1.00 58.78 81 THR A O 1
ATOM 615 N N . ALA A 1 82 ? 19.096 4.638 -6.938 1.00 64.12 82 ALA A N 1
ATOM 616 C CA . ALA A 1 82 ? 18.195 5.757 -7.172 1.00 64.12 82 ALA A CA 1
ATOM 617 C C . ALA A 1 82 ? 16.988 5.726 -6.223 1.00 64.12 82 ALA A C 1
ATOM 619 O O . ALA A 1 82 ? 16.391 4.680 -5.970 1.00 64.12 82 ALA A O 1
ATOM 620 N N . THR A 1 83 ? 16.597 6.902 -5.730 1.00 69.25 83 THR A N 1
ATOM 621 C CA . THR A 1 83 ? 15.339 7.078 -5.001 1.00 69.25 83 THR A CA 1
ATOM 622 C C . THR A 1 83 ? 14.176 7.007 -5.983 1.00 69.25 83 THR A C 1
ATOM 624 O O . THR A 1 83 ? 13.956 7.936 -6.761 1.00 69.25 83 THR A O 1
ATOM 627 N N . GLU A 1 84 ? 13.415 5.920 -5.930 1.00 76.19 84 GLU A N 1
ATOM 628 C CA . GLU A 1 84 ? 12.201 5.759 -6.726 1.00 76.19 84 GLU A CA 1
ATOM 629 C C . GLU A 1 84 ? 10.996 6.332 -5.974 1.00 76.19 84 GLU A C 1
ATOM 631 O O . GLU A 1 84 ? 10.822 6.096 -4.779 1.00 76.19 84 GLU A O 1
ATOM 636 N N . SER A 1 85 ? 10.142 7.077 -6.675 1.00 77.69 85 SER A N 1
ATOM 637 C CA . SER A 1 85 ? 8.934 7.663 -6.094 1.00 77.69 85 SER A CA 1
ATOM 638 C C . SER A 1 85 ? 7.738 7.483 -7.018 1.00 77.69 85 SER A C 1
ATOM 640 O O . SER A 1 85 ? 7.858 7.491 -8.248 1.00 77.69 85 SER A O 1
ATOM 642 N N . SER A 1 86 ? 6.570 7.328 -6.404 1.00 84.62 86 SER A N 1
ATOM 643 C CA . SER A 1 86 ? 5.283 7.307 -7.082 1.00 84.62 86 SER A CA 1
ATOM 644 C C . SER A 1 86 ? 4.267 8.063 -6.240 1.00 84.62 86 SER A C 1
ATOM 646 O O . SER A 1 86 ? 4.263 7.970 -5.015 1.00 84.62 86 SER A O 1
ATOM 648 N N . THR A 1 87 ? 3.376 8.788 -6.903 1.00 87.69 87 THR A N 1
ATOM 649 C CA . THR A 1 87 ? 2.295 9.536 -6.266 1.00 87.69 87 THR A CA 1
ATOM 650 C C . THR A 1 87 ? 0.973 8.885 -6.635 1.00 87.69 87 THR A C 1
ATOM 652 O O . THR A 1 87 ? 0.649 8.768 -7.818 1.00 87.69 87 THR A O 1
ATOM 655 N N . ALA A 1 88 ? 0.224 8.450 -5.624 1.00 88.44 88 ALA A N 1
ATOM 656 C CA . ALA A 1 88 ? -1.115 7.894 -5.775 1.00 88.44 88 ALA A CA 1
ATOM 657 C C . ALA A 1 88 ? -2.180 8.935 -5.415 1.00 88.44 88 ALA A C 1
ATOM 659 O O . ALA A 1 88 ? -1.960 9.802 -4.570 1.00 88.44 88 ALA A O 1
ATOM 660 N N . THR A 1 89 ? -3.352 8.833 -6.034 1.00 86.88 89 THR A N 1
ATOM 661 C CA . THR A 1 89 ? -4.542 9.537 -5.555 1.00 86.88 89 THR A CA 1
ATOM 662 C C . THR A 1 89 ? -5.058 8.860 -4.291 1.00 86.88 89 THR A C 1
ATOM 664 O O . THR A 1 89 ? -5.206 7.639 -4.281 1.00 86.88 89 THR A O 1
ATOM 667 N N . ALA A 1 90 ? -5.396 9.643 -3.272 1.00 83.69 90 ALA A N 1
ATOM 668 C CA . ALA A 1 90 ? -6.029 9.165 -2.047 1.00 83.69 90 ALA A CA 1
ATOM 669 C C . ALA A 1 90 ? -7.356 9.896 -1.817 1.00 83.69 90 ALA A C 1
ATOM 671 O O . ALA A 1 90 ? -7.536 11.033 -2.262 1.00 83.69 90 ALA A O 1
ATOM 672 N N . GLN A 1 91 ? -8.280 9.249 -1.109 1.00 84.25 91 GLN A N 1
ATOM 673 C CA . GLN A 1 91 ? -9.501 9.901 -0.655 1.00 84.25 91 GLN A CA 1
ATOM 674 C C . GLN A 1 91 ? -9.204 10.747 0.587 1.00 84.25 91 GLN A C 1
ATOM 676 O O . GLN A 1 91 ? -8.501 10.311 1.495 1.00 84.25 91 GLN A O 1
ATOM 681 N N . THR A 1 92 ? -9.759 11.957 0.653 1.00 83.56 92 THR A N 1
ATOM 682 C CA . THR A 1 92 ? -9.637 12.803 1.844 1.00 83.56 92 THR A CA 1
ATOM 683 C C . THR A 1 92 ? -10.427 12.205 3.006 1.00 83.56 92 THR A C 1
ATOM 685 O O . THR A 1 92 ? -11.643 12.031 2.906 1.00 83.56 92 THR A O 1
ATOM 688 N N . THR A 1 93 ? -9.747 11.938 4.116 1.00 85.88 93 THR A N 1
ATOM 689 C CA . THR A 1 93 ? -10.328 11.464 5.378 1.00 85.88 93 THR A CA 1
ATOM 690 C C . THR A 1 93 ? -10.111 12.501 6.482 1.00 85.88 93 THR A C 1
ATOM 692 O O . THR A 1 93 ? -9.169 13.288 6.427 1.00 85.88 93 THR A O 1
ATOM 695 N N . SER A 1 94 ? -10.970 12.518 7.508 1.00 87.62 94 SER A N 1
ATOM 696 C CA . SER A 1 94 ? -10.807 13.391 8.690 1.00 87.62 94 SER A CA 1
ATOM 697 C C . SER A 1 94 ? -9.739 12.896 9.677 1.00 87.62 94 SER A C 1
ATOM 699 O O . SER A 1 94 ? -9.409 13.581 10.642 1.00 87.62 94 SER A O 1
ATOM 701 N N . PHE A 1 95 ? -9.203 11.703 9.431 1.00 85.75 95 PHE A N 1
ATOM 702 C CA . PHE A 1 95 ? -8.155 11.028 10.187 1.00 85.75 95 PHE A CA 1
ATOM 703 C C . PHE A 1 95 ? -6.993 10.678 9.253 1.00 85.75 95 PHE A C 1
ATOM 705 O O . PHE A 1 95 ? -7.151 10.672 8.030 1.00 85.75 95 PHE A O 1
ATOM 712 N N . ASN A 1 96 ? -5.831 10.347 9.815 1.00 85.94 96 ASN A N 1
ATOM 713 C CA . ASN A 1 96 ? -4.715 9.842 9.023 1.00 85.94 96 ASN A CA 1
ATOM 714 C C . ASN A 1 96 ? -5.019 8.409 8.546 1.00 85.94 96 ASN A C 1
ATOM 716 O O . ASN A 1 96 ? -5.057 7.480 9.354 1.00 85.94 96 ASN A O 1
ATOM 720 N N . SER A 1 97 ? -5.255 8.258 7.245 1.00 86.69 97 SER A N 1
ATOM 721 C CA . SER A 1 97 ? -5.541 6.986 6.572 1.00 86.69 97 SER A CA 1
ATOM 722 C C . SER A 1 97 ? -4.353 6.442 5.783 1.00 86.69 97 SER A C 1
ATOM 724 O O . SER A 1 97 ? -4.428 5.319 5.299 1.00 86.69 97 SER A O 1
ATOM 726 N N . VAL A 1 98 ? -3.265 7.209 5.648 1.00 86.56 98 VAL A N 1
ATOM 727 C CA . VAL A 1 98 ? -2.125 6.863 4.797 1.00 86.56 98 VAL A CA 1
ATOM 728 C C . VAL A 1 98 ? -0.815 7.278 5.456 1.00 86.56 98 VAL A C 1
ATOM 730 O O . VAL A 1 98 ? -0.597 8.450 5.760 1.00 86.56 98 VAL A O 1
ATOM 733 N N . ILE A 1 99 ? 0.107 6.329 5.590 1.00 85.19 99 ILE A N 1
ATOM 734 C CA . ILE A 1 99 ? 1.492 6.593 5.984 1.00 85.19 99 ILE A CA 1
ATOM 735 C C . ILE A 1 99 ? 2.445 5.951 4.972 1.00 85.19 99 ILE A C 1
ATOM 737 O O . ILE A 1 99 ? 2.243 4.830 4.505 1.00 85.19 99 ILE A O 1
ATOM 741 N N . SER A 1 100 ? 3.505 6.680 4.637 1.00 78.62 100 SER A N 1
ATOM 742 C CA . SER A 1 100 ? 4.639 6.173 3.873 1.00 78.62 100 SER A CA 1
ATOM 743 C C . SER A 1 100 ? 5.912 6.540 4.617 1.00 78.62 100 SER A C 1
ATOM 745 O O . SER A 1 100 ? 6.067 7.680 5.060 1.00 78.62 100 SER A O 1
ATOM 747 N N . LEU A 1 101 ? 6.814 5.575 4.757 1.00 70.12 101 LEU A N 1
ATOM 748 C CA . LEU A 1 101 ? 8.170 5.813 5.229 1.00 70.12 101 LEU A CA 1
ATOM 749 C C . LEU A 1 101 ? 9.141 5.287 4.181 1.00 70.12 101 LEU A C 1
ATOM 751 O O . LEU A 1 101 ? 8.927 4.231 3.587 1.00 70.12 101 LEU A O 1
ATOM 755 N N . ILE A 1 102 ? 10.210 6.047 3.969 1.00 64.12 102 ILE A N 1
ATOM 756 C CA . ILE A 1 102 ? 11.366 5.584 3.219 1.00 64.12 102 ILE A CA 1
ATOM 757 C C . ILE A 1 102 ? 12.422 5.161 4.231 1.00 64.12 102 ILE A C 1
ATOM 759 O O . ILE A 1 102 ? 13.023 5.996 4.910 1.00 64.12 102 ILE A O 1
ATOM 763 N N . GLU A 1 103 ? 12.605 3.857 4.407 1.00 61.66 103 GLU A N 1
ATOM 764 C CA . GLU A 1 103 ? 13.651 3.370 5.295 1.00 61.66 103 GLU A CA 1
ATOM 765 C C . GLU A 1 103 ? 14.980 3.339 4.533 1.00 61.66 103 GLU A C 1
ATOM 767 O O . GLU A 1 103 ? 15.160 2.617 3.560 1.00 61.66 103 GLU A O 1
ATOM 772 N N . LEU A 1 104 ? 15.936 4.175 4.947 1.00 52.38 104 LEU A N 1
ATOM 773 C CA . LEU A 1 104 ? 17.220 4.324 4.245 1.00 52.38 104 LEU A CA 1
ATOM 774 C C . LEU A 1 104 ? 18.174 3.133 4.446 1.00 52.38 104 LEU A C 1
ATOM 776 O O . LEU A 1 104 ? 19.224 3.093 3.807 1.00 52.38 104 LEU A O 1
ATOM 780 N N . ARG A 1 105 ? 17.864 2.189 5.349 1.00 51.22 105 ARG A N 1
ATOM 781 C CA . ARG A 1 105 ? 18.782 1.087 5.696 1.00 51.22 105 ARG A CA 1
ATOM 782 C C . ARG A 1 105 ? 18.467 -0.239 4.998 1.00 51.22 105 ARG A C 1
ATOM 784 O O . ARG A 1 105 ? 19.339 -1.097 4.935 1.00 51.22 105 ARG A O 1
ATOM 791 N N . LEU A 1 106 ? 17.272 -0.398 4.451 1.00 48.16 106 LEU A N 1
ATOM 792 C CA . LEU A 1 106 ? 16.858 -1.512 3.602 1.00 48.16 106 LEU A CA 1
ATOM 793 C C . LEU A 1 106 ? 15.866 -0.879 2.634 1.00 48.16 106 LEU A C 1
ATOM 795 O O . LEU A 1 106 ? 14.945 -0.228 3.105 1.00 48.16 106 LEU A O 1
ATOM 799 N N . GLN A 1 107 ? 16.090 -0.962 1.322 1.00 53.25 107 GLN A N 1
ATOM 800 C CA . GLN A 1 107 ? 15.321 -0.240 0.294 1.00 53.25 107 GLN A CA 1
ATOM 801 C C . GLN A 1 107 ? 13.890 -0.785 0.110 1.00 53.25 107 GLN A C 1
ATOM 803 O O . GLN A 1 107 ? 13.433 -1.030 -1.005 1.00 53.25 107 GLN A O 1
ATOM 808 N N . GLU A 1 108 ? 13.191 -0.979 1.219 1.00 56.50 108 GLU A N 1
ATOM 809 C CA . GLU A 1 108 ? 11.818 -1.411 1.332 1.00 56.50 108 GLU A CA 1
ATOM 810 C C . GLU A 1 108 ? 10.956 -0.153 1.453 1.00 56.50 108 GLU A C 1
ATOM 812 O O . GLU A 1 108 ? 10.953 0.533 2.478 1.00 56.50 108 GLU A O 1
ATOM 817 N N . LEU A 1 109 ? 10.250 0.206 0.378 1.00 56.78 109 LEU A N 1
ATOM 818 C CA . LEU A 1 109 ? 9.222 1.231 0.503 1.00 56.78 109 LEU A CA 1
ATOM 819 C C . LEU A 1 109 ? 7.960 0.549 1.018 1.00 56.78 109 LEU A C 1
ATOM 821 O O . LEU A 1 109 ? 7.287 -0.179 0.285 1.00 56.78 109 LEU A O 1
ATOM 825 N N . GLN A 1 110 ? 7.648 0.804 2.281 1.00 62.88 110 GLN A N 1
ATOM 826 C CA . GLN A 1 110 ? 6.406 0.358 2.883 1.00 62.88 110 GLN A CA 1
ATOM 827 C C . GLN A 1 110 ? 5.372 1.479 2.817 1.00 62.88 110 GLN A C 1
ATOM 829 O O . GLN A 1 110 ? 5.589 2.615 3.253 1.00 62.88 110 GLN A O 1
ATOM 834 N N . PHE A 1 111 ? 4.235 1.152 2.218 1.00 72.19 111 PHE A N 1
ATOM 835 C CA . PHE A 1 111 ? 3.057 2.005 2.181 1.00 72.19 111 PHE A CA 1
ATOM 836 C C . PHE A 1 111 ? 1.942 1.309 2.942 1.00 72.19 111 PHE A C 1
ATOM 838 O O . PHE A 1 111 ? 1.656 0.145 2.653 1.00 72.19 111 PHE A O 1
ATOM 845 N N . VAL A 1 112 ? 1.328 2.023 3.888 1.00 73.38 112 VAL A N 1
ATOM 846 C CA . VAL A 1 112 ? 0.212 1.504 4.674 1.00 73.38 112 VAL A CA 1
ATOM 847 C C . VAL A 1 112 ? -1.018 2.394 4.532 1.00 73.38 112 VAL A C 1
ATOM 849 O O . VAL A 1 112 ? -0.956 3.594 4.806 1.00 73.38 112 VAL A O 1
ATOM 852 N N . GLU A 1 113 ? -2.137 1.785 4.139 1.00 79.69 113 GLU A N 1
ATOM 853 C CA . GLU A 1 113 ? -3.457 2.416 4.045 1.00 79.69 113 GLU A CA 1
ATOM 854 C C . GLU A 1 113 ? -4.425 1.800 5.062 1.00 79.69 113 GLU A C 1
ATOM 856 O O . GLU A 1 113 ? -4.473 0.580 5.227 1.00 79.69 113 GLU A O 1
ATOM 861 N N . LEU A 1 114 ? -5.197 2.645 5.746 1.00 78.88 114 LEU A N 1
ATOM 862 C CA . LEU A 1 114 ? -6.243 2.249 6.683 1.00 78.88 114 LEU A CA 1
ATOM 863 C C . LEU A 1 114 ? -7.622 2.542 6.085 1.00 78.88 114 LEU A C 1
ATOM 865 O O . LEU A 1 114 ? -8.013 3.704 5.953 1.00 78.88 114 LEU A O 1
ATOM 869 N N . LEU A 1 115 ? -8.384 1.485 5.804 1.00 77.75 115 LEU A N 1
ATOM 870 C CA . LEU A 1 115 ? -9.774 1.580 5.369 1.00 77.75 115 LEU A CA 1
ATOM 871 C C . LEU A 1 115 ? -10.716 1.420 6.568 1.00 77.75 115 LEU A C 1
ATOM 873 O O . LEU A 1 115 ? -10.773 0.348 7.180 1.00 77.75 115 LEU A O 1
ATOM 877 N N . ILE A 1 116 ? -11.454 2.490 6.881 1.00 73.44 116 ILE A N 1
ATOM 878 C CA . ILE A 1 116 ? -12.471 2.507 7.940 1.00 73.44 116 ILE A CA 1
ATOM 879 C C . ILE A 1 116 ? -13.849 2.278 7.335 1.00 73.44 116 ILE A C 1
ATOM 881 O O . ILE A 1 116 ? -14.236 2.971 6.394 1.00 73.44 116 ILE A O 1
ATOM 885 N N . HIS A 1 117 ? -14.595 1.339 7.910 1.00 62.91 117 HIS A N 1
ATOM 886 C CA . HIS A 1 117 ? -16.017 1.162 7.630 1.00 62.91 117 HIS A CA 1
ATOM 887 C C . HIS A 1 117 ? -16.805 1.905 8.721 1.00 62.91 117 HIS A C 1
ATOM 889 O O . HIS A 1 117 ? -16.617 1.624 9.904 1.00 62.91 117 HIS A O 1
ATOM 895 N N . LEU A 1 118 ? -17.602 2.906 8.326 1.00 55.22 118 LEU A N 1
ATOM 896 C CA . LEU A 1 118 ? -18.538 3.628 9.202 1.00 55.22 118 LEU A CA 1
ATOM 897 C C . LEU A 1 118 ? -19.887 2.908 9.260 1.00 55.22 118 LEU A C 1
ATOM 899 O O . LEU A 1 118 ? -20.312 2.405 8.194 1.00 55.22 118 LEU A O 1
#

pLDDT: mean 83.84, std 12.49, range [48.16, 96.81]

Mean predicted aligned error: 6.03 Å

Foldseek 3Di:
DKWAWQDWDQDKFAFKWKWKAFAQDPADDAPDDDDHPIDTQDTDIDGDDHGIDDDHGPDDDDDPVATKMKIKIKGADPDDPDDTDIGTDDDDDPHHQWYWDCDPPGRITIIIGIGHDD

Solvent-accessible surface area (backbone atoms only — not comparable to full-atom values): 7194 Å² total; per-residue (Å²): 93,72,50,42,25,80,40,56,45,73,66,68,32,36,68,22,34,35,28,41,21,64,35,88,64,86,54,59,57,99,84,56,83,87,81,54,78,65,45,70,23,36,77,46,71,44,63,57,60,72,37,79,45,78,48,77,68,81,39,90,80,91,76,87,87,72,63,20,40,38,38,40,35,38,28,51,50,95,82,59,95,66,90,79,57,69,42,66,72,76,83,92,62,102,48,47,40,70,46,74,53,83,46,91,88,52,69,40,50,43,38,40,38,53,50,76,80,131

Secondary structure (DSSP, 8-state):
-EEEEEEE----BTT-EEEEEEE--SS--SS-------EEEEES-B---SEEEE---SS-----SSSEEEEEEE-B-TT--S---EEE-----SS--EEEEE-TTS-BEEEEEEE---

Sequence (118 aa):
MSFSLTSTSTTTRTGYTIRLGATSSTALTTSSFLAPTFTTVFSSNYTPFVGTNLFTFSTPFVWDGSSNIVIETCWDNIASTATESSTATAQTTSFNSVISLIELRLQELQFVELLIHL

Nearest PDB structures (foldseek):
  4y1s-assembly1_A  TM=2.819E-01  e=1.839E+00  Mus musculus
  5dfz-assembly1_A  TM=2.674E-01  e=2.638E+00  Saccharomyces cerevisiae S288C
  3nsj-assembly1_A  TM=2.781E-01  e=8.199E+00  Mus musculus

Radius of gyration: 14.2 Å; Cα contacts (8 Å, |Δi|>4): 249; chains: 1; bounding box: 40×29×30 Å